Protein AF-A0A930HPL1-F1 (afdb_monomer)

Structure (mmCIF, N/CA/C/O backbone):
data_AF-A0A930HPL1-F1
#
_entry.id   AF-A0A930HPL1-F1
#
loop_
_atom_site.group_PDB
_atom_site.id
_atom_site.type_symbol
_atom_site.label_atom_id
_atom_site.label_alt_id
_atom_site.label_comp_id
_atom_site.label_asym_id
_atom_site.label_entity_id
_atom_site.label_seq_id
_atom_site.pdbx_PDB_ins_code
_atom_site.Cartn_x
_atom_site.Cartn_y
_atom_site.Cartn_z
_atom_site.occupancy
_atom_site.B_iso_or_equiv
_atom_site.auth_seq_id
_atom_site.auth_comp_id
_atom_site.auth_asym_id
_atom_site.auth_atom_id
_atom_site.pdbx_PDB_model_num
ATOM 1 N N . MET A 1 1 ? -7.504 21.980 39.365 1.00 55.00 1 MET A N 1
ATOM 2 C CA . MET A 1 1 ? -8.632 21.016 39.296 1.00 55.00 1 MET A CA 1
ATOM 3 C C . MET A 1 1 ? -9.753 21.386 38.300 1.00 55.00 1 MET A C 1
ATOM 5 O O . MET A 1 1 ? -10.757 20.690 38.272 1.00 55.00 1 MET A O 1
ATOM 9 N N . SER A 1 2 ? -9.631 22.445 37.477 1.00 57.38 2 SER A N 1
ATOM 10 C CA . SER A 1 2 ? -10.702 22.877 36.544 1.00 57.38 2 SER A CA 1
ATOM 11 C C . SER A 1 2 ? -10.527 22.327 35.114 1.00 57.38 2 SER A C 1
ATOM 13 O O . SER A 1 2 ? -11.480 21.879 34.481 1.00 57.38 2 SER A O 1
ATOM 15 N N . PHE A 1 3 ? -9.282 22.249 34.632 1.00 66.25 3 PHE A N 1
ATOM 16 C CA . PHE A 1 3 ? -8.974 21.823 33.261 1.00 66.25 3 PHE A CA 1
ATOM 17 C C . PHE A 1 3 ? -9.309 20.352 32.968 1.00 66.25 3 PHE A C 1
ATOM 19 O O . PHE A 1 3 ? -9.900 20.064 31.932 1.00 66.25 3 PHE A O 1
ATOM 26 N N . ILE A 1 4 ? -9.031 19.431 33.900 1.00 72.06 4 ILE A N 1
ATOM 27 C CA . ILE A 1 4 ? -9.326 17.993 33.730 1.00 72.06 4 I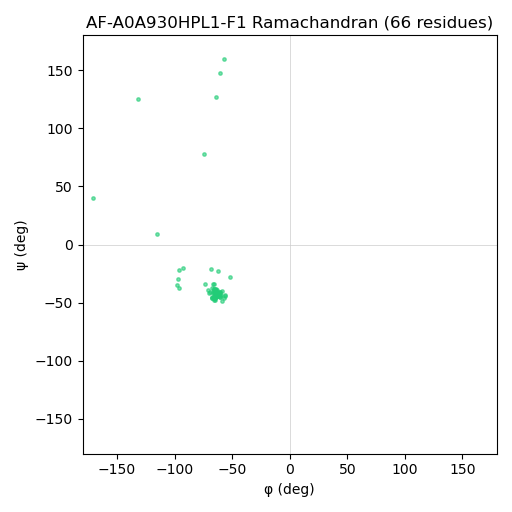LE A CA 1
ATOM 28 C C . ILE A 1 4 ? -10.840 17.743 33.630 1.00 72.06 4 ILE A C 1
ATOM 30 O O . ILE A 1 4 ? -11.281 16.947 32.807 1.00 72.06 4 ILE A O 1
ATOM 34 N N . LYS A 1 5 ? -11.654 18.477 34.401 1.00 66.25 5 LYS A N 1
ATOM 35 C CA . LYS A 1 5 ? -13.122 18.377 34.341 1.00 66.25 5 LYS A CA 1
ATOM 36 C C . LYS A 1 5 ? -13.682 18.898 33.013 1.00 66.25 5 LYS A C 1
ATOM 38 O O . LYS A 1 5 ? -14.615 18.309 32.477 1.00 66.25 5 LYS A O 1
ATOM 43 N N . LYS A 1 6 ? -13.095 19.969 32.465 1.00 69.88 6 LYS A N 1
ATOM 44 C CA . LYS A 1 6 ? -13.493 20.544 31.170 1.00 69.88 6 LYS A CA 1
ATOM 45 C C . LYS A 1 6 ? -13.110 19.642 29.993 1.00 69.88 6 LYS A C 1
ATOM 47 O O . LYS A 1 6 ? -13.927 19.453 29.101 1.00 69.88 6 LYS A O 1
ATOM 52 N N . ILE A 1 7 ? -11.912 19.053 30.012 1.00 76.94 7 ILE A N 1
ATOM 53 C CA . ILE A 1 7 ? -11.470 18.095 28.985 1.00 76.94 7 ILE A CA 1
ATOM 54 C C . ILE A 1 7 ? -12.298 16.809 29.062 1.00 76.94 7 ILE A C 1
ATOM 56 O O . ILE A 1 7 ? -12.811 16.368 28.042 1.00 76.94 7 ILE A O 1
ATOM 60 N N . GLY A 1 8 ? -12.519 16.253 30.257 1.00 75.88 8 GLY A N 1
ATOM 61 C CA . GLY A 1 8 ? -13.382 15.079 30.422 1.00 75.88 8 GLY A CA 1
ATOM 62 C C . GLY A 1 8 ? -14.816 15.320 29.932 1.00 75.88 8 GLY A C 1
ATOM 63 O O . GLY A 1 8 ? -15.389 14.472 29.253 1.00 75.88 8 GLY A O 1
ATOM 64 N N . GLY A 1 9 ? -15.373 16.508 30.202 1.00 76.81 9 GLY A N 1
ATOM 65 C CA . GLY A 1 9 ? -16.675 16.924 29.674 1.00 76.81 9 GLY A CA 1
ATOM 66 C C . GLY A 1 9 ? -16.696 17.080 28.149 1.00 76.81 9 GLY A C 1
ATOM 67 O O . GLY A 1 9 ? -17.659 16.659 27.516 1.00 76.81 9 GLY A O 1
ATOM 68 N N . ALA A 1 10 ? -15.628 17.619 27.552 1.00 74.69 10 ALA A N 1
ATOM 69 C CA . ALA A 1 10 ? -15.497 17.752 26.101 1.00 74.69 10 ALA A CA 1
ATOM 70 C C . ALA A 1 10 ? -15.405 16.387 25.400 1.00 74.69 10 ALA A C 1
ATOM 72 O O . ALA A 1 10 ? -16.114 16.158 24.429 1.00 74.69 10 ALA A O 1
ATOM 73 N N . PHE A 1 11 ? -14.609 15.455 25.931 1.00 78.12 11 PHE A N 1
ATOM 74 C CA . PHE A 1 11 ? -14.523 14.089 25.403 1.00 78.12 11 PHE A CA 1
ATOM 75 C C . PHE A 1 11 ? -15.861 13.347 25.493 1.00 78.12 11 PHE A C 1
ATOM 77 O O . PHE A 1 11 ? -16.250 12.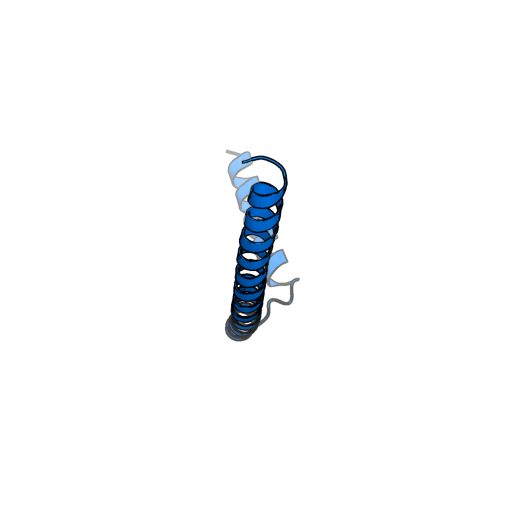667 24.546 1.00 78.12 11 PHE A O 1
ATOM 84 N N . SER A 1 12 ? -16.584 13.510 26.603 1.00 75.69 12 SER A N 1
ATOM 85 C CA . SER A 1 12 ? -17.915 12.920 26.775 1.00 75.69 12 SER A CA 1
ATOM 86 C C . SER A 1 12 ? -18.925 13.485 25.766 1.00 75.69 12 SER A C 1
ATOM 88 O O . SER A 1 12 ? -19.636 12.728 25.107 1.00 75.69 12 SER A O 1
ATOM 90 N N . ALA A 1 13 ? -18.931 14.807 25.565 1.00 74.12 13 ALA A N 1
ATOM 91 C CA . ALA A 1 13 ? -19.787 15.462 24.576 1.00 74.12 13 ALA A CA 1
ATOM 92 C C . ALA A 1 13 ? -19.450 15.037 23.134 1.00 74.12 13 ALA A C 1
ATOM 94 O O . ALA A 1 13 ? -20.355 14.708 22.368 1.00 74.12 13 ALA A O 1
ATOM 95 N N . SER A 1 14 ? -18.162 14.964 22.781 1.00 75.56 14 SER A N 1
ATOM 96 C CA . SER A 1 14 ? -17.716 14.509 21.459 1.00 75.56 14 SER A CA 1
ATOM 97 C C . SER A 1 14 ? -18.038 13.035 21.197 1.00 75.56 14 SER A C 1
ATOM 99 O O . SER A 1 14 ? -18.357 12.683 20.067 1.00 75.56 14 SER A O 1
ATOM 101 N N . TYR A 1 15 ? -18.013 12.165 22.213 1.00 72.62 15 TYR A N 1
ATOM 102 C CA . TYR A 1 15 ? -18.398 10.758 22.051 1.00 72.62 15 TYR A CA 1
ATOM 103 C C . TYR A 1 15 ? -19.892 10.604 21.733 1.00 72.62 15 TYR A C 1
ATOM 105 O O . TYR A 1 15 ? -20.269 9.840 20.845 1.00 72.62 15 TYR A O 1
ATOM 113 N N . VAL A 1 16 ? -20.7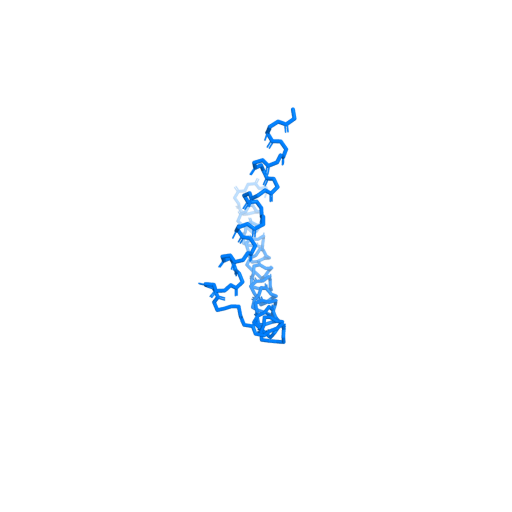53 11.368 22.410 1.00 73.50 16 VAL A N 1
ATOM 114 C CA . VAL A 1 16 ? -22.197 11.387 22.127 1.00 73.50 16 VAL A CA 1
ATOM 115 C C . VAL A 1 16 ? -22.474 11.969 20.736 1.00 73.50 16 VAL A C 1
ATOM 117 O O . VAL A 1 16 ? -23.303 11.441 20.003 1.00 73.50 16 VAL A O 1
ATOM 120 N N . GLU A 1 17 ? -21.747 13.006 20.321 1.00 73.75 17 GLU A N 1
ATOM 121 C CA . GLU A 1 17 ? -21.908 13.619 18.998 1.00 73.75 17 GLU A CA 1
AT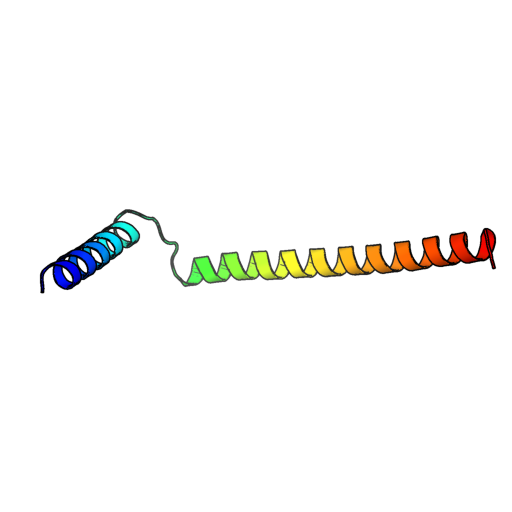OM 122 C C . GLU A 1 17 ? -21.463 12.693 17.853 1.00 73.75 17 GLU A C 1
ATOM 124 O O . GLU A 1 17 ? -22.196 12.513 16.881 1.00 73.75 17 GLU A O 1
ATOM 129 N N . LEU A 1 18 ? -20.308 12.035 17.987 1.00 69.81 18 LEU A N 1
ATOM 130 C C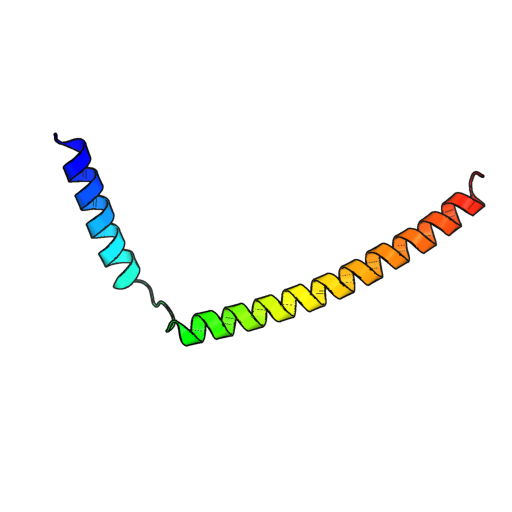A . LEU A 1 18 ? -19.778 11.113 16.976 1.00 69.81 18 LEU A CA 1
ATOM 131 C C . LEU A 1 18 ? -20.601 9.824 16.827 1.00 69.81 18 LEU A C 1
ATOM 133 O O . LEU A 1 18 ? -20.509 9.159 15.797 1.00 69.81 18 LEU A O 1
ATOM 137 N N . THR A 1 19 ? -21.391 9.462 17.838 1.00 64.81 19 THR A N 1
ATOM 138 C CA . THR A 1 19 ? -22.230 8.252 17.829 1.00 64.81 19 THR A CA 1
ATOM 139 C C . THR A 1 19 ? -23.682 8.536 17.447 1.00 64.81 19 THR A C 1
ATOM 141 O O . THR A 1 19 ? -24.304 7.716 16.781 1.00 64.81 19 THR A O 1
ATOM 144 N N . GLN A 1 20 ? -24.239 9.687 17.840 1.00 66.69 20 GLN A N 1
ATOM 145 C CA . GLN A 1 20 ? -25.642 10.045 17.581 1.00 66.69 20 GLN A CA 1
ATOM 146 C C . GLN A 1 20 ? -25.842 10.845 16.285 1.00 66.69 20 GLN A C 1
ATOM 148 O O . GLN A 1 20 ? -26.960 10.905 15.778 1.00 66.69 20 GLN A O 1
ATOM 153 N N . LYS A 1 21 ? -24.791 11.485 15.753 1.00 59.19 21 LYS A N 1
ATOM 154 C CA . LYS A 1 21 ? -24.870 12.376 14.580 1.00 59.19 21 LYS A CA 1
ATOM 155 C C . LYS A 1 21 ? -24.102 11.882 13.357 1.00 59.19 21 LYS A C 1
ATOM 157 O O . LYS A 1 21 ? -23.979 12.612 12.376 1.00 59.19 21 LYS A O 1
ATOM 162 N N . VAL A 1 22 ? -23.601 10.652 13.400 1.00 65.25 22 VAL A N 1
ATOM 163 C CA . VAL A 1 22 ? -22.832 10.058 12.308 1.00 65.25 22 VAL A CA 1
ATOM 164 C C . VAL A 1 22 ? -23.395 8.674 12.034 1.00 65.25 22 VAL A C 1
ATOM 166 O O . VAL A 1 22 ? -23.506 7.848 12.936 1.00 65.25 22 VAL A O 1
ATOM 169 N N . SER A 1 23 ? -23.777 8.423 10.787 1.00 60.38 23 SER A N 1
ATOM 170 C CA . SER A 1 23 ? -24.232 7.114 10.328 1.00 60.38 23 SER A CA 1
ATOM 171 C C . SER A 1 23 ? -23.028 6.182 10.194 1.00 60.38 23 SER A C 1
ATOM 173 O O . SER A 1 23 ? -22.509 5.988 9.094 1.00 60.38 23 SER A O 1
ATOM 175 N N . TRP A 1 24 ? -22.534 5.649 11.314 1.00 63.50 24 TRP A N 1
ATOM 176 C CA . TRP A 1 24 ? -21.585 4.542 11.256 1.00 63.50 24 TRP A CA 1
ATOM 177 C C . TRP A 1 24 ? -22.292 3.330 10.640 1.00 63.50 24 TRP A C 1
ATOM 179 O O . TRP A 1 24 ? -23.364 2.951 11.121 1.00 63.50 24 TRP A O 1
ATOM 189 N N . PRO A 1 25 ? -21.717 2.723 9.588 1.00 61.16 25 PRO A N 1
ATOM 190 C CA . PRO A 1 25 ? -22.169 1.423 9.120 1.00 61.16 25 PRO A CA 1
ATOM 191 C C . PRO A 1 25 ? -22.075 0.405 10.260 1.00 61.16 25 PRO A C 1
ATOM 193 O O . PRO A 1 25 ? -21.314 0.581 11.216 1.00 61.16 25 PRO A O 1
ATOM 196 N N . SER A 1 26 ? -22.813 -0.694 10.164 1.00 73.50 26 SER A N 1
ATOM 197 C CA . SER A 1 26 ? -22.61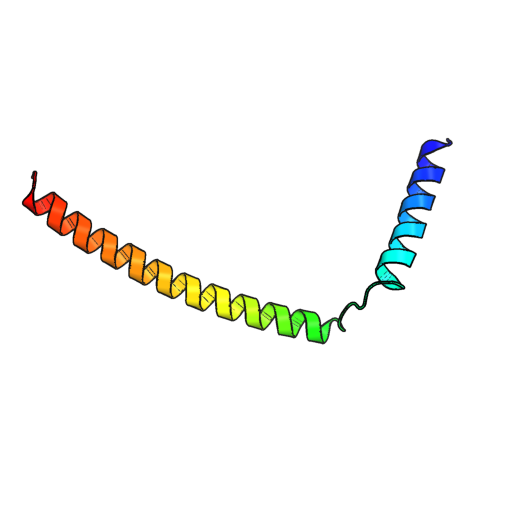6 -1.801 11.102 1.00 73.50 26 SER A CA 1
ATOM 198 C C . SER A 1 26 ? -21.177 -2.335 10.996 1.00 73.50 26 SER A C 1
ATOM 200 O O . SER A 1 26 ? -20.587 -2.333 9.914 1.00 73.50 26 SER A O 1
ATOM 202 N N . SER A 1 27 ? -20.582 -2.825 12.091 1.00 64.94 27 SER A N 1
ATOM 203 C CA . SER A 1 27 ? -19.188 -3.324 12.096 1.00 64.94 27 SER A CA 1
ATOM 204 C C . SER A 1 27 ? -18.902 -4.365 10.997 1.00 64.94 27 SER A C 1
ATOM 206 O O . SER A 1 27 ? -17.778 -4.472 10.499 1.00 64.94 27 SER A O 1
ATOM 208 N N . SER A 1 28 ? -19.930 -5.108 10.580 1.00 71.31 28 SER A N 1
ATOM 209 C CA . SER A 1 28 ? -19.876 -6.061 9.470 1.00 71.31 28 SER A CA 1
ATOM 210 C C . SER A 1 28 ? -19.757 -5.384 8.097 1.00 71.31 28 SER A C 1
ATOM 212 O O . SER A 1 28 ? -18.983 -5.843 7.259 1.00 71.31 28 SER A O 1
ATOM 214 N N . GLU A 1 29 ? -20.450 -4.269 7.863 1.00 68.62 29 GLU A N 1
ATOM 215 C CA . GLU A 1 29 ? -20.374 -3.493 6.614 1.00 68.62 29 GLU A CA 1
ATOM 216 C C . GLU A 1 29 ? -19.063 -2.707 6.488 1.00 68.62 29 GLU A C 1
ATOM 218 O O . GLU A 1 29 ? -18.509 -2.596 5.390 1.00 68.62 29 GLU A O 1
ATOM 223 N N . LEU A 1 30 ? -18.511 -2.222 7.608 1.00 75.75 30 LEU A N 1
ATOM 224 C CA . LEU A 1 30 ? -17.166 -1.633 7.628 1.00 75.75 30 LEU A CA 1
ATOM 225 C C . LEU A 1 30 ? -16.106 -2.649 7.228 1.00 75.75 30 LEU A C 1
ATOM 227 O O . LEU A 1 30 ? -15.224 -2.344 6.428 1.00 75.75 30 LEU A O 1
ATOM 231 N N . THR A 1 31 ? -16.212 -3.866 7.759 1.00 75.56 31 THR A N 1
ATOM 232 C CA . THR A 1 31 ? -15.287 -4.947 7.413 1.00 75.56 31 THR A CA 1
ATOM 233 C C . THR A 1 31 ? -15.432 -5.331 5.944 1.00 75.56 31 THR A C 1
ATOM 235 O O . THR A 1 31 ? -14.428 -5.499 5.261 1.00 75.56 31 THR A O 1
ATOM 238 N N . ASN A 1 32 ? -16.660 -5.393 5.421 1.00 81.94 32 ASN A N 1
ATOM 239 C CA . ASN A 1 32 ? -16.904 -5.647 4.001 1.00 81.94 32 ASN A CA 1
ATOM 240 C C . ASN A 1 32 ? -16.228 -4.586 3.109 1.00 81.94 32 ASN A C 1
ATOM 242 O O . ASN A 1 32 ? -15.459 -4.926 2.212 1.00 81.94 32 ASN A O 1
ATOM 246 N N . SER A 1 33 ? -16.411 -3.304 3.434 1.00 83.31 33 SER A N 1
ATOM 247 C CA . SER A 1 33 ? -15.773 -2.195 2.710 1.00 83.31 33 SER A CA 1
ATOM 248 C C . SER A 1 33 ? -14.243 -2.231 2.823 1.00 83.31 33 SER A C 1
ATOM 250 O O . SER A 1 33 ? -13.539 -1.999 1.841 1.00 83.31 33 SER A O 1
ATOM 252 N N . ALA A 1 34 ? -13.709 -2.581 3.996 1.00 86.31 34 ALA A N 1
ATOM 253 C CA . ALA A 1 34 ? -12.271 -2.723 4.211 1.00 86.31 34 ALA A CA 1
ATOM 254 C C . ALA A 1 34 ? -11.669 -3.883 3.403 1.00 86.31 34 ALA A C 1
ATOM 256 O O . ALA A 1 34 ? -10.577 -3.747 2.854 1.00 86.31 34 ALA A O 1
ATOM 257 N N . VAL A 1 35 ? -12.384 -5.006 3.282 1.00 89.00 35 VAL A N 1
ATOM 258 C CA . VAL A 1 35 ? -11.952 -6.156 2.475 1.00 89.00 35 VAL A CA 1
ATOM 259 C C . VAL A 1 35 ? -11.901 -5.790 0.993 1.00 89.00 35 VAL A C 1
ATOM 261 O O . VAL A 1 35 ? -10.929 -6.123 0.321 1.00 89.00 35 VAL A O 1
ATOM 264 N N . VAL A 1 36 ? -12.883 -5.040 0.486 1.00 90.75 36 VAL A N 1
ATOM 265 C CA . VAL A 1 36 ? -12.862 -4.558 -0.906 1.00 90.75 36 VAL A CA 1
ATOM 266 C C . 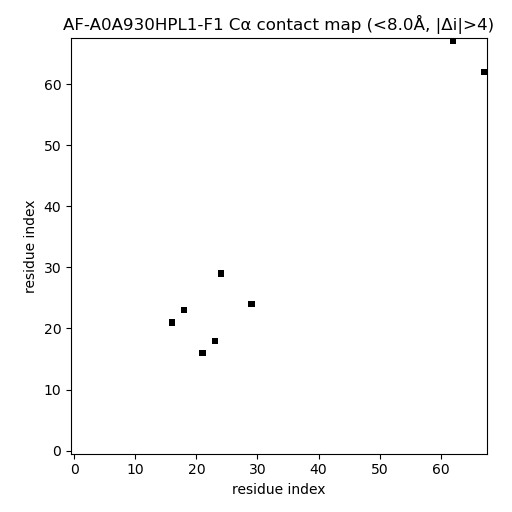VAL A 1 36 ? -11.641 -3.669 -1.164 1.00 90.75 36 VAL A C 1
ATOM 268 O O . VAL A 1 36 ? -10.935 -3.867 -2.153 1.00 90.75 36 VAL A O 1
ATOM 271 N N . VAL A 1 37 ? -11.335 -2.735 -0.256 1.00 94.19 37 VAL A N 1
ATOM 272 C CA . VAL A 1 37 ? -10.154 -1.860 -0.376 1.00 94.19 37 VAL A CA 1
ATOM 273 C C . VAL A 1 37 ? -8.844 -2.652 -0.287 1.00 94.19 37 VAL A C 1
ATOM 275 O O . VAL A 1 37 ? -7.912 -2.368 -1.037 1.00 94.19 37 VAL A O 1
ATOM 278 N N . MET A 1 38 ? -8.770 -3.670 0.576 1.00 93.81 38 MET A N 1
ATOM 279 C CA . MET A 1 38 ? -7.609 -4.561 0.688 1.00 93.81 38 MET A CA 1
ATOM 280 C C . MET A 1 38 ? -7.345 -5.329 -0.616 1.00 93.81 38 MET A C 1
ATOM 282 O O . MET A 1 38 ? -6.201 -5.453 -1.047 1.00 93.81 38 MET A O 1
ATOM 286 N N . VAL A 1 39 ? -8.393 -5.833 -1.272 1.00 94.75 39 VAL A N 1
ATOM 287 C CA . VAL A 1 39 ? -8.246 -6.521 -2.564 1.00 94.75 39 VAL A CA 1
ATOM 288 C C . VAL A 1 39 ? -7.845 -5.530 -3.659 1.00 94.75 39 VAL A C 1
ATOM 290 O O . VAL A 1 39 ? -6.965 -5.828 -4.467 1.00 94.75 39 VAL A O 1
ATOM 293 N N . ALA A 1 40 ? -8.427 -4.328 -3.665 1.00 94.81 40 ALA A N 1
ATOM 294 C CA . ALA A 1 40 ? -8.061 -3.281 -4.614 1.00 94.81 40 ALA A CA 1
ATOM 295 C C . ALA A 1 40 ? -6.582 -2.868 -4.484 1.00 94.81 40 ALA A C 1
ATOM 297 O O . ALA A 1 40 ? -5.889 -2.748 -5.495 1.00 94.81 40 ALA A O 1
ATOM 298 N N . SER A 1 41 ? -6.069 -2.704 -3.259 1.00 96.69 41 SER A N 1
ATOM 299 C CA . SER A 1 41 ? -4.659 -2.362 -3.035 1.00 96.69 41 SER A CA 1
ATOM 300 C C . SER A 1 41 ? -3.710 -3.483 -3.461 1.00 96.69 41 SER A C 1
ATOM 302 O O . SER A 1 41 ? -2.646 -3.199 -4.009 1.00 96.69 41 SER A O 1
ATOM 304 N N . LEU A 1 42 ? -4.112 -4.748 -3.304 1.00 96.00 42 LEU A N 1
ATOM 305 C CA . LEU A 1 42 ? -3.347 -5.902 -3.776 1.00 96.00 42 LEU A CA 1
ATOM 306 C C . LEU A 1 42 ? -3.211 -5.918 -5.308 1.00 96.00 42 LEU A C 1
ATOM 308 O O . LEU A 1 42 ? -2.128 -6.173 -5.830 1.00 96.00 42 LEU A O 1
ATOM 312 N N . ILE A 1 43 ? -4.283 -5.591 -6.036 1.00 96.50 43 ILE A N 1
ATOM 313 C CA . ILE A 1 43 ? -4.246 -5.481 -7.503 1.00 96.50 43 ILE A CA 1
ATOM 314 C C . ILE A 1 43 ? -3.306 -4.349 -7.931 1.00 96.50 43 ILE A C 1
ATOM 316 O O . ILE A 1 43 ? -2.467 -4.545 -8.810 1.00 96.50 43 ILE A O 1
ATOM 320 N N . ILE A 1 44 ? -3.400 -3.181 -7.287 1.00 95.62 44 ILE A N 1
ATOM 321 C CA . ILE A 1 44 ? -2.514 -2.042 -7.568 1.00 95.62 44 ILE A CA 1
ATOM 322 C C . ILE A 1 44 ? -1.051 -2.420 -7.303 1.00 95.62 44 ILE A C 1
ATOM 324 O O . ILE A 1 44 ? -0.186 -2.102 -8.117 1.00 95.62 44 ILE A O 1
ATOM 328 N N . ALA A 1 45 ? -0.769 -3.153 -6.223 1.00 96.31 45 ALA A N 1
ATOM 329 C CA . ALA A 1 45 ? 0.579 -3.622 -5.913 1.00 96.31 45 ALA A CA 1
ATOM 330 C C . ALA A 1 45 ? 1.155 -4.530 -7.015 1.00 96.31 45 ALA A C 1
ATOM 332 O O . ALA A 1 45 ? 2.316 -4.373 -7.389 1.00 96.31 45 ALA A O 1
ATOM 333 N N . LEU A 1 46 ? 0.350 -5.435 -7.585 1.00 96.00 46 LEU A N 1
ATOM 334 C CA . LEU A 1 46 ? 0.780 -6.284 -8.704 1.00 96.00 46 LEU A CA 1
ATOM 335 C C . LEU A 1 46 ? 1.074 -5.476 -9.975 1.00 96.00 46 LEU A C 1
ATOM 337 O O . LEU A 1 46 ? 2.042 -5.764 -10.678 1.00 96.00 46 LEU A O 1
ATOM 341 N N . VAL A 1 47 ? 0.265 -4.453 -10.261 1.00 96.50 47 VAL A N 1
ATOM 342 C CA . VAL A 1 47 ? 0.478 -3.566 -11.414 1.00 96.50 47 VAL A CA 1
ATOM 343 C C . VAL A 1 47 ? 1.771 -2.767 -11.260 1.00 96.50 47 VAL A C 1
ATOM 345 O O . VAL A 1 47 ? 2.565 -2.715 -12.199 1.00 96.50 47 VAL A O 1
ATOM 348 N N . VAL A 1 48 ? 2.012 -2.188 -10.080 1.00 96.12 48 VAL A N 1
ATOM 349 C CA . VAL A 1 48 ? 3.253 -1.454 -9.790 1.00 96.12 48 VAL A CA 1
ATOM 350 C C . VAL A 1 48 ? 4.462 -2.378 -9.910 1.00 96.12 48 VAL A C 1
ATOM 352 O O . VAL A 1 48 ? 5.427 -2.012 -10.564 1.00 96.12 48 VAL A O 1
ATOM 355 N N . LEU A 1 49 ? 4.379 -3.615 -9.415 1.00 94.94 49 LEU A N 1
ATOM 356 C CA . LEU A 1 49 ? 5.459 -4.595 -9.556 1.00 94.94 49 LEU A CA 1
ATOM 357 C C . LEU A 1 49 ? 5.790 -4.884 -11.033 1.00 94.94 49 LEU A C 1
ATOM 359 O O . LEU A 1 49 ? 6.961 -4.922 -11.416 1.00 94.94 49 LEU A O 1
ATOM 363 N N . GLY A 1 50 ? 4.772 -5.050 -11.883 1.00 95.81 50 GLY A N 1
ATOM 364 C CA . GLY A 1 50 ? 4.966 -5.217 -13.327 1.00 95.81 50 GLY A CA 1
ATOM 365 C C . GLY A 1 50 ? 5.588 -3.985 -13.990 1.00 95.81 50 GLY A C 1
ATOM 366 O O . GLY A 1 50 ? 6.472 -4.110 -14.842 1.00 95.81 50 GLY A O 1
ATOM 367 N N . MET A 1 51 ? 5.164 -2.794 -13.572 1.00 94.94 51 MET A N 1
ATOM 368 C CA . MET A 1 51 ? 5.707 -1.525 -14.046 1.00 94.94 51 MET A CA 1
ATOM 369 C C . MET A 1 51 ? 7.178 -1.357 -13.640 1.00 94.94 51 MET A C 1
ATOM 371 O O . MET A 1 51 ? 8.009 -1.084 -14.505 1.00 94.94 51 MET A O 1
ATOM 375 N N . ASP A 1 52 ? 7.518 -1.616 -12.378 1.00 93.44 52 ASP A N 1
ATOM 376 C CA . ASP A 1 52 ? 8.882 -1.535 -11.847 1.00 93.44 52 ASP A CA 1
ATOM 377 C C . ASP A 1 52 ? 9.832 -2.453 -12.627 1.00 93.44 52 ASP A C 1
ATOM 379 O O . ASP A 1 52 ? 10.897 -2.023 -13.074 1.00 93.44 52 ASP A O 1
ATOM 383 N N . LYS A 1 53 ? 9.417 -3.701 -12.888 1.00 93.38 53 LYS A N 1
ATOM 384 C CA . LYS A 1 53 ? 10.205 -4.668 -13.673 1.00 93.38 53 LYS A CA 1
ATOM 385 C C . LYS A 1 53 ? 10.382 -4.255 -15.130 1.00 93.38 53 LYS A C 1
ATOM 387 O O . LYS A 1 53 ? 11.453 -4.453 -15.712 1.00 93.38 53 LYS A O 1
ATOM 392 N N . THR A 1 54 ? 9.342 -3.675 -15.720 1.00 93.06 54 THR A N 1
ATOM 393 C CA . THR A 1 54 ? 9.384 -3.184 -17.100 1.00 93.06 54 THR A CA 1
ATOM 394 C C . THR A 1 54 ? 10.364 -2.019 -17.221 1.00 93.06 54 THR A C 1
ATOM 396 O O . THR A 1 54 ? 11.220 -2.027 -18.105 1.00 93.06 54 THR A O 1
ATOM 399 N N . PHE A 1 55 ? 10.305 -1.055 -16.300 1.00 91.94 55 PHE A N 1
ATOM 400 C CA . PHE A 1 55 ? 11.237 0.070 -16.277 1.00 91.94 55 PHE A CA 1
ATOM 401 C C . PHE A 1 55 ? 12.676 -0.363 -16.000 1.00 91.94 55 PHE A C 1
ATOM 403 O O . PHE A 1 55 ? 13.570 0.098 -16.703 1.00 91.94 55 PHE A O 1
ATOM 410 N N . GLU A 1 56 ? 12.913 -1.274 -15.053 1.00 91.56 56 GLU A N 1
ATOM 411 C CA . GLU A 1 56 ? 14.246 -1.834 -14.779 1.00 91.56 56 GLU A CA 1
ATOM 412 C C . GLU A 1 56 ? 14.859 -2.460 -16.043 1.00 91.56 56 GLU A C 1
ATOM 414 O O . GLU A 1 56 ? 16.011 -2.196 -16.383 1.00 91.56 56 GLU A O 1
ATOM 419 N N . THR A 1 57 ? 14.061 -3.225 -16.791 1.00 90.81 57 THR A N 1
ATOM 420 C CA . THR A 1 57 ? 14.503 -3.892 -18.024 1.00 90.81 57 THR A CA 1
ATOM 421 C C . THR A 1 57 ? 14.807 -2.891 -19.141 1.00 90.81 57 THR A C 1
ATOM 423 O O . THR A 1 57 ? 15.843 -2.990 -19.800 1.00 90.81 57 THR A O 1
ATOM 426 N N . ILE A 1 58 ? 13.927 -1.906 -19.354 1.00 92.38 58 ILE A N 1
ATOM 427 C CA . ILE A 1 58 ? 14.105 -0.880 -20.392 1.00 92.38 58 ILE A CA 1
ATOM 428 C C . ILE A 1 58 ? 15.307 0.003 -20.067 1.00 92.38 58 ILE A C 1
ATOM 430 O O . ILE A 1 58 ? 16.154 0.224 -20.930 1.00 92.38 58 ILE A O 1
ATOM 434 N N . LEU A 1 59 ? 15.405 0.490 -18.829 1.00 91.06 59 LEU A N 1
ATOM 435 C CA . LEU A 1 59 ? 16.522 1.319 -18.394 1.00 91.06 59 LEU A CA 1
ATOM 436 C C . LEU A 1 59 ? 17.825 0.530 -18.452 1.00 91.06 59 LEU A C 1
ATOM 438 O O . LEU A 1 59 ? 18.793 1.044 -18.995 1.00 91.06 59 LEU A O 1
ATOM 442 N N . GLY A 1 60 ? 17.853 -0.722 -17.990 1.00 88.38 60 GLY A N 1
ATOM 443 C CA . GLY A 1 60 ? 19.027 -1.588 -18.107 1.00 88.38 60 GLY A CA 1
ATOM 444 C C . GLY A 1 60 ? 19.491 -1.754 -19.556 1.00 88.38 60 GLY A C 1
ATOM 445 O O . GLY A 1 60 ? 20.679 -1.615 -19.845 1.00 88.38 60 GLY A O 1
ATOM 446 N N . PHE A 1 61 ? 18.558 -1.961 -20.490 1.00 88.88 61 PHE A N 1
ATOM 447 C CA . PHE A 1 61 ? 18.873 -2.037 -21.916 1.00 88.88 61 PHE A CA 1
ATOM 448 C C . PHE A 1 61 ? 19.398 -0.706 -22.466 1.00 88.88 61 PHE A C 1
ATOM 450 O O . PHE A 1 61 ? 20.408 -0.679 -23.159 1.00 88.88 61 PHE A O 1
ATOM 457 N N . VAL A 1 62 ? 18.754 0.414 -22.141 1.00 91.12 62 VAL A N 1
ATOM 458 C CA . VAL A 1 62 ? 19.169 1.746 -22.605 1.00 91.12 62 VAL A CA 1
ATOM 459 C C . VAL A 1 62 ? 20.534 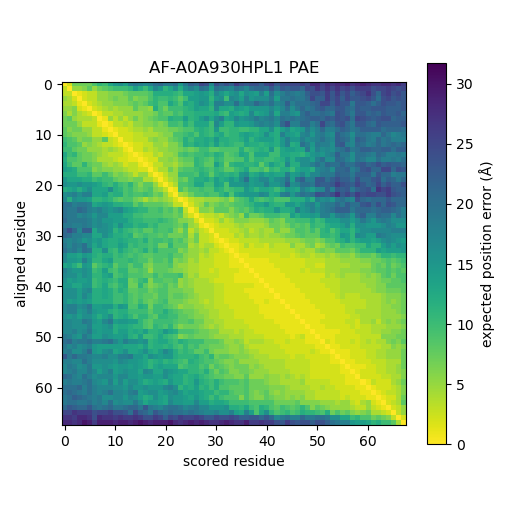2.134 -22.028 1.00 91.12 62 VAL A C 1
ATOM 461 O O . VAL A 1 62 ? 21.408 2.557 -22.782 1.00 91.12 62 VAL A O 1
ATOM 464 N N . TYR A 1 63 ? 20.765 1.923 -20.731 1.00 88.50 63 TYR A N 1
ATOM 465 C CA . TYR A 1 63 ? 22.060 2.152 -20.085 1.00 88.50 63 TYR A CA 1
ATOM 466 C C . TYR A 1 63 ? 23.162 1.285 -20.703 1.00 88.50 63 TYR A C 1
ATOM 468 O O . TYR A 1 63 ? 24.218 1.812 -21.048 1.00 88.50 63 TYR A O 1
ATOM 476 N N . SER A 1 64 ? 22.894 -0.004 -20.942 1.00 85.88 64 SER A N 1
ATOM 477 C CA . SER A 1 64 ? 23.830 -0.910 -21.624 1.00 85.88 64 SER A CA 1
ATOM 478 C C . SER A 1 64 ? 24.142 -0.496 -23.066 1.00 85.88 64 SER A C 1
ATOM 480 O O . SER A 1 64 ? 25.157 -0.917 -23.607 1.00 85.88 64 SER A O 1
ATOM 482 N N . ARG A 1 65 ? 23.276 0.278 -23.728 1.00 81.25 65 ARG A N 1
ATOM 483 C CA . ARG A 1 65 ? 23.475 0.717 -25.118 1.00 81.25 65 ARG A CA 1
ATOM 484 C C . ARG A 1 65 ? 24.101 2.106 -25.236 1.00 81.25 65 ARG A C 1
ATOM 486 O O . ARG A 1 65 ? 24.657 2.405 -26.288 1.00 81.25 65 ARG A O 1
ATOM 493 N N . ILE A 1 66 ? 23.988 2.942 -24.201 1.00 80.25 66 ILE A N 1
ATOM 494 C CA . ILE A 1 66 ? 24.447 4.339 -24.209 1.00 80.25 66 ILE A CA 1
ATOM 495 C C . ILE A 1 66 ? 25.836 4.519 -23.577 1.00 80.25 66 ILE A C 1
ATOM 497 O O . ILE A 1 66 ? 26.541 5.440 -23.985 1.00 80.25 66 ILE A O 1
ATOM 501 N N . GLY A 1 67 ? 26.266 3.699 -22.609 1.00 69.00 67 GLY A N 1
ATOM 502 C CA . GLY A 1 67 ? 27.481 4.063 -21.864 1.00 69.00 67 GLY A CA 1
ATOM 503 C C . GLY A 1 67 ? 28.088 3.035 -20.916 1.00 69.00 67 GLY A C 1
ATOM 504 O O . GLY A 1 67 ? 28.568 3.434 -19.856 1.00 69.00 67 GLY A O 1
ATOM 505 N N . ALA A 1 68 ? 28.107 1.759 -21.299 1.00 51.91 68 ALA A N 1
ATOM 506 C CA . ALA A 1 68 ? 29.092 0.777 -20.840 1.00 51.91 68 ALA A CA 1
ATOM 507 C C . ALA A 1 68 ? 29.434 -0.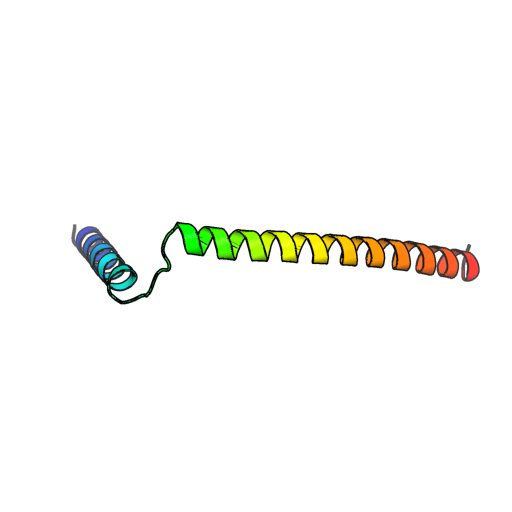165 -21.999 1.00 51.91 68 ALA A C 1
ATOM 509 O O . ALA A 1 68 ? 28.477 -0.648 -22.644 1.00 51.91 68 ALA A O 1
#

pLDDT: mean 80.62, std 12.71, range [51.91, 96.69]

Foldseek 3Di:
DPVVVVVVVVVVVVVCCCVVVDPDDDPVVVVVVVVVVVVVVVVVVVVVVVVVVVCVVVVVVVCVVPPD

Mean predicted aligned error: 10.69 Å

Sequence (68 aa):
MSFIKKIGGAFSASYVELTQKVSWPSSSELTNSAVVVMVASLIIALVVLGMDKTFETILGFVYSRIGA

Secondary structure (DSSP, 8-state):
--HHHHHHHHHHHHHHHHHHSS-PPPHHHHHHHHHHHHHHHHHHHHHHHHHHHHHHHHHHHHHHHH--

Radius of gyration: 25.69 Å; Cα contacts (8 Å, |Δi|>4): 4; chains: 1; bounding box: 55×29×64 Å

Solvent-accessible surface area (backbone atoms only — not comparable to full-atom values): 3924 Å² total; per-residue (Å²): 132,62,66,66,56,52,50,54,50,48,54,54,51,50,52,53,47,62,61,76,74,42,90,73,67,56,76,67,56,50,50,52,56,50,51,53,51,52,52,52,51,51,53,52,50,54,53,49,53,53,49,53,53,50,49,53,52,51,48,52,52,49,49,54,72,73,78,104